Protein AF-A0A1F9FKI0-F1 (afdb_monomer_lite)

Foldseek 3Di:
DDDDPVVVVVVVVVVVVVVVVVVVVVVVVVVVVVVPDDDDDDDDDDDDDDDDDDDDDDDDPDDDPPDPPDPQPLLVVLLCLLQVVDDDALVRLVVSCVVRVNPQLLVCCLPSVLVSLLVSCVVCVVPVVSVVSSLVSQLRSCVSSVHDSVRSVVSNVVSDDPDDD

Structure (mmCIF, N/CA/C/O backbone):
data_AF-A0A1F9FKI0-F1
#
_entry.id   AF-A0A1F9FKI0-F1
#
loop_
_atom_site.group_PDB
_atom_site.id
_atom_site.type_symbol
_atom_site.label_atom_id
_atom_site.label_alt_id
_atom_site.label_comp_id
_atom_site.label_asym_id
_atom_site.label_entity_id
_atom_site.label_seq_id
_atom_site.pdbx_PDB_ins_code
_atom_site.Cartn_x
_atom_site.Cartn_y
_atom_site.Cartn_z
_atom_site.occupancy
_atom_site.B_iso_or_equiv
_atom_site.auth_seq_id
_atom_site.auth_comp_id
_atom_site.auth_asym_id
_atom_site.auth_atom_id
_atom_site.pdbx_PDB_model_num
ATOM 1 N N . MET A 1 1 ? -8.090 -48.410 5.142 1.00 44.94 1 MET A N 1
ATOM 2 C CA . MET A 1 1 ? -7.938 -46.994 4.737 1.00 44.94 1 MET A CA 1
ATOM 3 C C . MET A 1 1 ? -6.561 -46.523 5.182 1.00 44.94 1 MET A C 1
ATOM 5 O O . MET A 1 1 ? -6.285 -46.581 6.371 1.00 44.94 1 MET A O 1
ATOM 9 N N . ALA A 1 2 ? -5.672 -46.170 4.249 1.00 50.59 2 ALA A N 1
ATOM 10 C CA . ALA A 1 2 ? -4.288 -45.793 4.548 1.00 50.59 2 ALA A CA 1
ATOM 11 C C . ALA A 1 2 ? -4.143 -44.265 4.539 1.00 50.59 2 ALA A C 1
ATOM 13 O O . ALA A 1 2 ? -4.449 -43.620 3.537 1.00 50.59 2 ALA A O 1
ATOM 14 N N . ILE A 1 3 ? -3.695 -43.691 5.657 1.00 56.59 3 ILE A N 1
ATOM 15 C CA . ILE A 1 3 ? -3.469 -42.248 5.799 1.00 56.59 3 ILE A CA 1
ATOM 16 C C . ILE A 1 3 ? -2.231 -41.862 4.964 1.00 56.59 3 ILE A C 1
ATOM 18 O O . ILE A 1 3 ? -1.172 -42.478 5.123 1.00 56.59 3 ILE A O 1
ATOM 22 N N . PRO A 1 4 ? -2.324 -40.870 4.059 1.00 51.03 4 PRO A N 1
ATOM 23 C CA . PRO A 1 4 ? -1.230 -40.523 3.161 1.00 51.03 4 PRO A CA 1
ATOM 24 C C . PRO A 1 4 ? -0.063 -39.856 3.907 1.00 51.03 4 PRO A C 1
ATOM 26 O O . PRO A 1 4 ? -0.222 -38.844 4.589 1.00 51.03 4 PRO A O 1
ATOM 29 N N . ARG A 1 5 ? 1.146 -40.397 3.690 1.00 55.03 5 ARG A N 1
ATOM 30 C CA . ARG A 1 5 ? 2.441 -40.014 4.302 1.00 55.03 5 ARG A CA 1
ATOM 31 C C . ARG A 1 5 ? 2.800 -38.518 4.247 1.00 55.03 5 ARG A C 1
ATOM 33 O O . ARG A 1 5 ? 3.676 -38.080 4.984 1.00 55.03 5 ARG A O 1
ATOM 40 N N . ARG A 1 6 ? 2.126 -37.724 3.410 1.00 52.19 6 ARG A N 1
ATOM 41 C CA . ARG A 1 6 ? 2.361 -36.276 3.261 1.00 52.19 6 ARG A CA 1
ATOM 42 C C . ARG A 1 6 ? 1.884 -35.455 4.464 1.00 52.19 6 ARG A C 1
ATOM 44 O O . ARG A 1 6 ? 2.456 -34.405 4.727 1.00 52.19 6 ARG A O 1
ATOM 51 N N . LEU A 1 7 ? 0.904 -35.947 5.224 1.00 51.53 7 LEU A N 1
ATOM 52 C CA . LEU A 1 7 ? 0.403 -35.248 6.416 1.00 51.53 7 LEU A CA 1
ATOM 53 C C . LEU A 1 7 ? 1.371 -35.319 7.608 1.00 51.53 7 LEU A C 1
ATOM 55 O O . LEU A 1 7 ? 1.365 -34.434 8.456 1.00 51.53 7 LEU A O 1
ATOM 59 N N . ILE A 1 8 ? 2.252 -36.323 7.648 1.00 51.53 8 ILE A N 1
ATOM 60 C CA . ILE A 1 8 ? 3.203 -36.514 8.754 1.00 51.53 8 ILE A CA 1
ATOM 61 C C . ILE A 1 8 ? 4.348 -35.486 8.686 1.00 51.53 8 ILE A C 1
ATOM 63 O O . ILE A 1 8 ? 4.848 -35.044 9.716 1.00 51.53 8 ILE A O 1
ATOM 67 N N . ILE A 1 9 ? 4.727 -35.044 7.483 1.00 47.03 9 ILE A N 1
ATOM 68 C CA . ILE A 1 9 ? 5.844 -34.103 7.286 1.00 47.03 9 ILE A CA 1
ATOM 69 C C . ILE A 1 9 ? 5.458 -32.675 7.711 1.00 47.03 9 ILE A C 1
ATOM 71 O O . ILE A 1 9 ? 6.295 -31.944 8.231 1.00 47.03 9 ILE A O 1
ATOM 75 N N . ILE A 1 10 ? 4.186 -32.293 7.561 1.00 47.97 10 ILE A N 1
ATOM 76 C CA . ILE A 1 10 ? 3.695 -30.945 7.900 1.00 47.97 10 ILE A CA 1
ATOM 77 C C . ILE A 1 10 ? 3.617 -30.741 9.425 1.00 47.97 10 ILE A C 1
ATOM 79 O O . ILE A 1 10 ? 3.839 -29.639 9.919 1.00 47.97 10 ILE A O 1
ATOM 83 N N . ALA A 1 11 ? 3.370 -31.807 10.192 1.00 46.19 11 ALA A N 1
ATOM 84 C CA . ALA A 1 11 ? 3.301 -31.723 11.651 1.00 46.19 11 ALA A CA 1
ATOM 85 C C . ALA A 1 11 ? 4.679 -31.515 12.315 1.00 46.19 11 ALA A C 1
ATOM 87 O O . ALA A 1 11 ? 4.763 -30.898 13.375 1.00 46.19 11 ALA A O 1
ATOM 88 N N . ALA A 1 12 ? 5.768 -31.981 11.694 1.00 45.19 12 ALA A N 1
ATOM 89 C CA . ALA A 1 12 ? 7.112 -31.871 12.265 1.00 45.19 12 ALA A CA 1
ATOM 90 C C . ALA A 1 12 ? 7.736 -30.472 12.092 1.00 45.19 12 ALA A C 1
ATOM 92 O O . ALA A 1 12 ? 8.484 -30.014 12.956 1.00 45.19 12 ALA A O 1
ATOM 93 N N . SER A 1 13 ? 7.415 -29.760 11.009 1.00 46.59 13 SER A N 1
ATOM 94 C CA . SER A 1 13 ? 7.987 -28.437 10.714 1.00 46.59 13 SER A CA 1
ATOM 95 C C . SER A 1 13 ? 7.364 -27.300 11.533 1.00 46.59 13 SER A C 1
ATOM 97 O O . SER A 1 13 ? 8.053 -26.327 11.840 1.00 46.59 13 SER A O 1
ATOM 99 N N . ALA A 1 14 ? 6.108 -27.435 11.970 1.00 47.69 14 ALA A N 1
ATOM 100 C CA . ALA A 1 14 ? 5.450 -26.438 12.820 1.00 47.69 14 ALA A CA 1
ATOM 101 C C . ALA A 1 14 ? 6.041 -26.369 14.246 1.00 47.69 14 ALA A C 1
ATOM 103 O O . ALA A 1 14 ? 6.109 -25.294 14.842 1.00 47.69 14 ALA A O 1
ATOM 104 N N . ALA A 1 15 ? 6.529 -27.493 14.784 1.00 48.19 15 ALA A N 1
ATOM 105 C CA . ALA A 1 15 ? 7.073 -27.554 16.143 1.00 48.19 15 ALA A CA 1
ATOM 106 C C . ALA A 1 15 ? 8.438 -26.849 16.288 1.00 48.19 15 ALA A C 1
ATOM 108 O O . ALA A 1 15 ? 8.740 -26.288 17.342 1.00 48.19 15 ALA A O 1
ATOM 109 N N . ILE A 1 16 ? 9.256 -26.831 15.230 1.00 51.28 16 ILE A N 1
ATOM 110 C CA . ILE A 1 16 ? 10.616 -26.267 15.275 1.00 51.28 16 ILE A CA 1
ATOM 111 C C . ILE A 1 16 ? 10.582 -24.728 15.233 1.00 51.28 16 ILE A C 1
ATOM 113 O O . ILE A 1 16 ? 11.336 -24.071 15.953 1.00 51.28 16 ILE A O 1
ATOM 117 N N . ALA A 1 17 ? 9.667 -24.136 14.459 1.00 50.84 17 ALA A N 1
ATOM 118 C CA . ALA A 1 17 ? 9.542 -22.680 14.348 1.00 50.84 17 ALA A CA 1
ATOM 119 C C . ALA A 1 17 ? 9.026 -22.021 15.646 1.00 50.84 17 ALA A C 1
ATOM 121 O O . ALA A 1 17 ? 9.503 -20.952 16.035 1.00 50.84 17 ALA A O 1
ATOM 122 N N . GLY A 1 18 ? 8.106 -22.681 16.362 1.00 48.00 18 GLY A N 1
ATOM 123 C CA . GLY A 1 18 ? 7.553 -22.169 17.622 1.00 48.00 18 GLY A CA 1
ATOM 124 C C . GLY A 1 18 ? 8.583 -22.084 18.757 1.00 48.00 18 GLY A C 1
ATOM 125 O O . GLY A 1 18 ? 8.601 -21.109 19.510 1.00 48.00 18 GLY A O 1
ATOM 126 N N . ALA A 1 19 ? 9.495 -23.059 18.850 1.00 53.44 19 ALA A N 1
ATOM 127 C CA . ALA A 1 19 ? 10.538 -23.073 19.877 1.00 53.44 19 ALA A CA 1
ATOM 128 C C . ALA A 1 19 ? 11.580 -21.953 19.681 1.00 53.44 19 ALA A C 1
ATOM 130 O O . ALA A 1 19 ? 12.029 -21.348 20.660 1.00 53.44 19 ALA A O 1
ATOM 131 N N . ALA A 1 20 ? 11.921 -21.633 18.428 1.00 53.66 20 ALA A N 1
ATOM 132 C CA . ALA A 1 20 ? 12.858 -20.558 18.102 1.00 53.66 20 ALA A CA 1
ATOM 133 C C . ALA A 1 20 ? 12.301 -19.175 18.483 1.00 53.66 20 ALA A C 1
ATOM 135 O O . ALA A 1 20 ? 12.990 -18.393 19.143 1.00 53.66 20 ALA A O 1
ATOM 136 N N . LEU A 1 21 ? 11.031 -18.904 18.158 1.00 57.66 21 LEU A N 1
ATOM 137 C CA . LEU A 1 21 ? 10.357 -17.649 18.517 1.00 57.66 21 LEU A CA 1
ATOM 138 C C . LEU A 1 21 ? 10.197 -17.492 20.038 1.00 57.66 21 LEU A C 1
ATOM 140 O O . LEU A 1 21 ? 10.444 -16.413 20.584 1.00 57.66 21 LEU A O 1
ATOM 144 N N . TYR A 1 22 ? 9.870 -18.577 20.748 1.00 58.25 22 TYR A N 1
ATOM 145 C CA . TYR A 1 22 ? 9.755 -18.556 22.208 1.00 58.25 22 TYR A CA 1
ATOM 146 C C . TYR A 1 22 ? 11.102 -18.283 22.907 1.00 58.25 22 TYR A C 1
ATOM 148 O O . TYR A 1 22 ? 11.168 -17.463 23.830 1.00 58.25 22 TYR A O 1
ATOM 156 N N . MET A 1 23 ? 12.204 -18.898 22.452 1.00 56.28 23 MET A N 1
ATOM 157 C CA . MET A 1 23 ? 13.542 -18.609 22.994 1.00 56.28 23 MET A CA 1
ATOM 158 C C . MET A 1 23 ? 13.995 -17.171 22.713 1.00 56.28 23 MET A C 1
ATOM 160 O O . MET A 1 23 ? 14.599 -16.541 23.588 1.00 56.28 23 MET A O 1
ATOM 164 N N . GLN A 1 24 ? 13.686 -16.629 21.532 1.00 58.25 24 GLN A N 1
ATOM 165 C CA . GLN A 1 24 ? 14.086 -15.271 21.160 1.00 58.25 24 GLN A CA 1
ATOM 166 C C . GLN A 1 24 ? 13.363 -14.208 22.009 1.00 58.25 24 GLN A C 1
ATOM 168 O O . GLN A 1 24 ? 14.010 -13.279 22.502 1.00 58.25 24 GLN A O 1
ATOM 173 N N . ASN A 1 25 ? 12.065 -14.393 22.284 1.00 58.69 25 ASN A N 1
ATOM 174 C CA . ASN A 1 25 ? 11.313 -13.530 23.205 1.00 58.69 25 ASN A CA 1
ATOM 175 C C . ASN A 1 25 ? 11.825 -13.632 24.648 1.00 58.69 25 ASN A C 1
ATOM 177 O O . ASN A 1 25 ? 11.982 -12.617 25.329 1.00 58.69 25 ASN A O 1
ATOM 181 N N . ARG A 1 26 ? 12.173 -14.839 25.108 1.00 55.28 26 ARG A N 1
ATOM 182 C CA . ARG A 1 26 ? 12.714 -15.041 26.460 1.00 55.28 26 ARG A CA 1
ATOM 183 C C . ARG A 1 26 ? 14.090 -14.394 26.657 1.00 55.28 26 A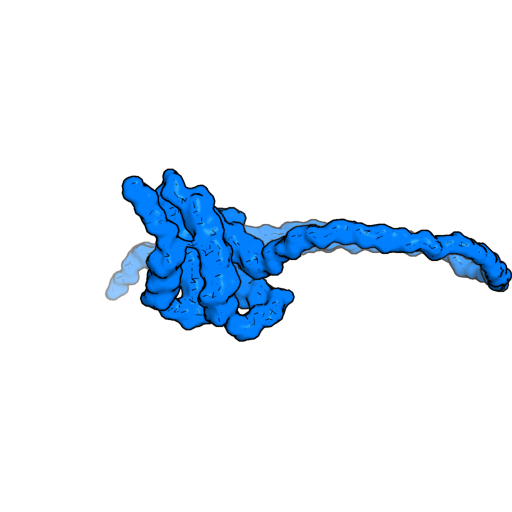RG A C 1
ATOM 185 O O . ARG A 1 26 ? 14.378 -13.899 27.747 1.00 55.28 26 ARG A O 1
ATOM 192 N N . MET A 1 27 ? 14.942 -14.377 25.630 1.00 56.97 27 MET A N 1
ATOM 193 C CA . MET A 1 27 ? 16.243 -13.697 25.695 1.00 56.97 27 MET A CA 1
ATOM 194 C C . MET A 1 27 ? 16.119 -12.171 25.665 1.00 56.97 27 MET A C 1
ATOM 196 O O . MET A 1 27 ? 16.888 -11.502 26.355 1.00 56.97 27 MET A O 1
ATOM 200 N N . ARG A 1 28 ? 15.141 -11.618 24.935 1.00 55.88 28 ARG A N 1
ATOM 201 C CA . ARG A 1 28 ? 14.848 -10.174 24.960 1.00 55.88 28 ARG A CA 1
ATOM 202 C C . ARG A 1 28 ? 14.348 -9.730 26.340 1.00 55.88 28 ARG A C 1
ATOM 204 O O . ARG A 1 28 ? 14.968 -8.863 26.943 1.00 55.88 28 ARG A O 1
ATOM 211 N N . ALA A 1 29 ? 13.391 -10.452 26.927 1.00 56.28 29 ALA A N 1
ATOM 212 C CA . ALA A 1 29 ? 12.882 -10.153 28.271 1.00 56.28 29 ALA A CA 1
ATOM 213 C C . ALA A 1 29 ? 13.960 -10.222 29.377 1.00 56.28 29 ALA A C 1
ATOM 215 O O . ALA A 1 29 ? 13.923 -9.461 30.343 1.00 56.28 29 ALA A O 1
ATOM 216 N N . ARG A 1 30 ? 14.958 -11.110 29.243 1.00 55.81 30 ARG A N 1
ATOM 217 C CA . ARG A 1 30 ? 16.099 -11.168 30.176 1.00 55.81 30 ARG A CA 1
ATOM 218 C C . ARG A 1 30 ? 17.074 -10.001 30.016 1.00 55.81 30 ARG A C 1
ATOM 220 O O . ARG A 1 30 ? 17.663 -9.594 31.015 1.00 55.81 30 ARG A O 1
ATOM 227 N N . LYS A 1 31 ? 17.245 -9.459 28.805 1.00 51.97 31 LYS A N 1
ATOM 228 C CA . LYS A 1 31 ? 18.061 -8.255 28.582 1.00 51.97 31 LYS A CA 1
ATOM 229 C C . LYS A 1 31 ? 17.395 -7.016 29.185 1.00 51.97 31 LYS A C 1
ATOM 231 O O . LYS A 1 31 ? 18.079 -6.244 29.850 1.00 51.97 31 LYS A O 1
ATOM 236 N N . ASP A 1 32 ? 16.074 -6.908 29.076 1.00 50.78 32 ASP A N 1
ATOM 237 C CA . ASP A 1 32 ? 15.318 -5.794 29.666 1.00 50.78 32 ASP A CA 1
ATOM 238 C C . ASP A 1 32 ? 15.261 -5.869 31.203 1.00 50.78 32 ASP A C 1
ATOM 240 O O . ASP A 1 32 ? 15.347 -4.848 31.887 1.00 50.78 32 ASP A O 1
ATOM 244 N N . ALA A 1 33 ? 15.205 -7.078 31.776 1.00 48.72 33 ALA A N 1
ATOM 245 C CA . ALA A 1 33 ? 15.264 -7.272 33.227 1.00 48.72 33 ALA A CA 1
ATOM 246 C C . ALA A 1 33 ? 16.670 -7.030 33.817 1.00 48.72 33 ALA A C 1
ATOM 248 O O . ALA A 1 33 ? 16.789 -6.555 34.945 1.00 48.72 33 ALA A O 1
ATOM 249 N N . ALA A 1 34 ? 17.742 -7.313 33.067 1.00 50.03 34 ALA A N 1
ATOM 250 C CA . ALA A 1 34 ? 19.115 -7.034 33.501 1.00 50.03 34 ALA A CA 1
ATOM 251 C C . ALA A 1 34 ? 19.473 -5.535 33.443 1.00 50.03 34 ALA A C 1
ATOM 253 O O . ALA A 1 34 ? 20.341 -5.094 34.196 1.00 50.03 34 ALA A O 1
ATOM 254 N N . ALA A 1 35 ? 18.784 -4.753 32.604 1.00 49.19 35 ALA A N 1
ATOM 255 C CA . ALA A 1 35 ? 18.940 -3.300 32.507 1.00 49.19 35 ALA A CA 1
ATOM 256 C C . ALA A 1 35 ? 18.221 -2.519 33.630 1.00 49.19 35 ALA A C 1
ATOM 258 O O . ALA A 1 35 ? 18.488 -1.336 33.820 1.00 49.19 35 ALA A O 1
ATOM 259 N N . LYS A 1 36 ? 17.347 -3.173 34.413 1.00 44.44 36 LYS A N 1
ATOM 260 C CA . LYS A 1 36 ? 16.650 -2.599 35.580 1.00 44.44 36 LYS A CA 1
ATOM 261 C C . LYS A 1 36 ? 17.183 -3.157 36.905 1.00 44.44 36 LYS A C 1
ATOM 263 O O . LYS A 1 36 ? 16.41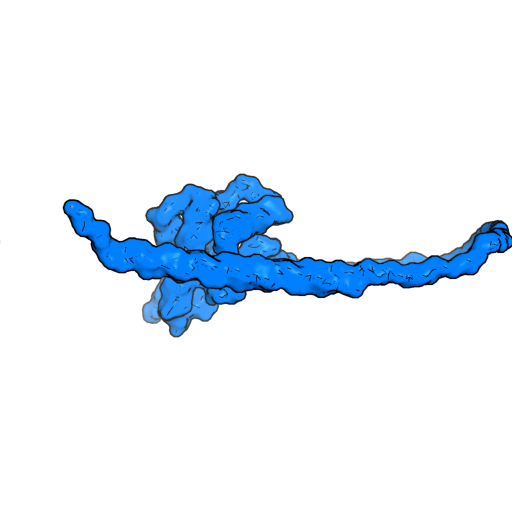6 -3.622 37.746 1.00 44.44 36 LYS A O 1
ATOM 268 N N . LYS A 1 37 ? 18.499 -3.109 37.128 1.00 37.69 37 LYS A N 1
ATOM 269 C CA . LYS A 1 37 ? 19.014 -3.213 38.503 1.00 37.69 37 LYS A CA 1
ATOM 270 C C . LYS A 1 37 ? 18.878 -1.850 39.199 1.00 37.69 37 LYS A C 1
ATOM 272 O O . LYS A 1 37 ? 19.358 -0.863 38.646 1.00 37.69 37 LYS A O 1
ATOM 277 N N . PRO A 1 38 ? 18.245 -1.773 40.383 1.00 42.53 38 PRO A N 1
ATOM 278 C CA . PRO A 1 38 ? 18.184 -0.543 41.161 1.00 42.53 38 PRO A CA 1
ATOM 279 C C . PRO A 1 38 ? 19.573 -0.207 41.717 1.00 42.53 38 PRO A C 1
ATOM 281 O O . PRO A 1 38 ? 20.277 -1.082 42.227 1.00 42.53 38 PRO A O 1
ATOM 284 N N . ALA A 1 39 ? 19.967 1.061 41.607 1.00 37.66 39 ALA A N 1
ATOM 285 C CA . ALA A 1 39 ? 21.120 1.593 42.321 1.00 37.66 39 ALA A CA 1
ATOM 286 C C . ALA A 1 39 ? 20.848 1.551 43.842 1.00 37.66 39 ALA A C 1
ATOM 288 O O . ALA A 1 39 ? 19.709 1.788 44.257 1.00 37.66 39 ALA A O 1
ATOM 289 N N . PRO A 1 40 ? 21.848 1.226 44.680 1.00 40.94 40 PRO A N 1
ATOM 290 C CA . PRO A 1 40 ? 21.661 1.103 46.118 1.00 40.94 40 PRO A CA 1
ATOM 291 C C . PRO A 1 40 ? 21.396 2.468 46.764 1.00 40.94 40 PRO A C 1
ATOM 293 O O . PRO A 1 40 ? 22.140 3.428 46.583 1.00 40.94 40 PRO A O 1
ATOM 296 N N . THR A 1 41 ? 20.327 2.508 47.550 1.00 40.88 41 THR A N 1
ATOM 297 C CA . THR A 1 41 ? 19.977 3.547 48.518 1.00 40.88 41 THR A CA 1
ATOM 298 C C . THR A 1 41 ? 21.065 3.726 49.582 1.00 40.88 41 THR A C 1
ATOM 300 O O . THR A 1 41 ? 21.372 2.786 50.313 1.00 40.88 41 THR A O 1
ATOM 303 N N . GLY A 1 42 ? 21.565 4.953 49.721 1.00 33.59 42 GLY A N 1
ATOM 304 C CA . GLY A 1 42 ? 22.213 5.496 50.922 1.00 33.59 42 GLY A CA 1
ATOM 305 C C . GLY A 1 42 ? 21.877 6.992 50.974 1.00 33.59 42 GLY A C 1
ATOM 306 O O . GLY A 1 42 ? 22.192 7.707 50.034 1.00 33.59 42 GLY A O 1
ATOM 307 N N . ALA A 1 43 ? 20.966 7.423 51.847 1.00 33.59 43 ALA A N 1
ATOM 308 C CA . ALA A 1 43 ? 21.186 7.807 53.248 1.00 33.59 43 ALA A CA 1
ATOM 309 C C . ALA A 1 43 ? 21.492 9.315 53.388 1.00 33.59 43 ALA A C 1
ATOM 311 O O . ALA A 1 43 ? 22.551 9.768 52.969 1.00 33.59 43 ALA A O 1
ATOM 312 N N . GLY A 1 44 ? 20.574 10.058 54.026 1.00 32.41 44 GLY A N 1
ATOM 313 C CA . GLY A 1 44 ? 20.833 11.396 54.579 1.00 32.41 44 GLY A CA 1
ATOM 314 C C . GLY A 1 44 ? 19.765 12.450 54.265 1.00 32.41 44 GLY A C 1
ATOM 315 O O . GLY A 1 44 ? 19.813 13.092 53.225 1.00 32.41 44 GLY A O 1
ATOM 316 N N . GLU A 1 45 ? 18.835 12.654 55.193 1.00 32.19 45 GLU A N 1
ATOM 317 C CA . GLU A 1 45 ? 17.905 13.798 55.296 1.00 32.19 45 GLU A CA 1
ATOM 318 C C . GLU A 1 45 ? 18.469 14.799 56.355 1.00 32.19 45 GLU A C 1
ATOM 320 O O . GLU A 1 45 ? 19.332 14.370 57.129 1.00 32.19 45 GLU A O 1
ATOM 325 N N . PRO A 1 46 ? 17.917 16.012 56.613 1.00 56.03 46 PRO A N 1
ATOM 326 C CA . PRO A 1 46 ? 17.703 17.266 55.840 1.00 56.03 46 PRO A CA 1
ATOM 327 C C . PRO A 1 46 ? 18.447 18.457 56.561 1.00 56.03 46 PRO A C 1
ATOM 329 O O . PRO A 1 46 ? 19.506 18.186 57.125 1.00 56.03 46 PRO A O 1
ATOM 332 N N . PRO A 1 47 ? 17.953 19.716 56.777 1.00 58.12 47 PRO A N 1
ATOM 333 C CA . PRO A 1 47 ? 17.163 20.730 56.024 1.00 58.12 47 PRO A CA 1
ATOM 334 C C . PRO A 1 47 ? 17.821 22.161 56.016 1.00 58.12 47 PRO A C 1
ATOM 336 O O . PRO A 1 47 ? 18.714 22.427 56.815 1.00 58.12 47 PRO A O 1
ATOM 339 N N . LYS A 1 48 ? 17.322 23.122 55.203 1.00 33.22 48 LYS A N 1
ATOM 340 C CA . LYS A 1 48 ? 17.192 24.607 55.444 1.00 33.22 48 LYS A CA 1
ATOM 341 C C . LYS A 1 48 ? 16.944 25.328 54.101 1.00 33.22 48 LYS A C 1
ATOM 343 O O . LYS A 1 48 ? 17.637 25.021 53.144 1.00 33.22 48 LYS A O 1
ATOM 348 N N . ALA A 1 49 ? 15.888 26.117 53.883 1.00 32.69 49 ALA A N 1
ATOM 349 C CA . ALA A 1 49 ? 15.435 27.397 54.459 1.00 32.69 49 ALA A CA 1
ATOM 350 C C . ALA A 1 49 ? 15.737 28.589 53.521 1.00 32.69 49 ALA A C 1
ATOM 352 O O . ALA A 1 49 ? 16.877 28.789 53.118 1.00 32.69 49 ALA A O 1
ATOM 353 N N . ASP A 1 50 ? 14.670 29.352 53.268 1.00 34.91 50 ASP A N 1
ATOM 354 C CA . ASP A 1 50 ? 14.576 30.763 52.864 1.00 34.91 50 ASP A CA 1
ATOM 355 C C . ASP A 1 50 ? 14.925 31.234 51.432 1.00 34.91 50 ASP A C 1
ATOM 357 O O . ASP A 1 50 ? 15.866 30.806 50.774 1.00 34.91 50 ASP A O 1
ATOM 361 N N . ALA A 1 51 ? 14.054 32.142 50.974 1.00 36.00 51 ALA A N 1
ATOM 362 C CA . ALA A 1 51 ? 13.947 32.831 49.680 1.00 36.00 51 ALA A CA 1
ATOM 363 C C . ALA A 1 51 ? 14.949 34.017 49.559 1.00 36.00 51 ALA A C 1
ATOM 365 O O . ALA A 1 51 ? 15.855 34.096 50.385 1.00 36.00 51 ALA A O 1
ATOM 366 N N . PRO A 1 52 ? 14.767 35.062 48.708 1.00 52.97 52 PRO A N 1
ATOM 367 C CA . PRO A 1 52 ? 14.134 35.233 47.387 1.00 52.97 52 PRO A CA 1
ATOM 368 C C . PRO A 1 52 ? 15.073 35.973 46.375 1.00 52.97 52 PRO A C 1
ATOM 370 O O . PRO A 1 52 ? 16.212 36.303 46.679 1.00 52.97 52 PRO A O 1
ATOM 373 N N . ALA A 1 53 ? 14.505 36.349 45.218 1.00 32.06 53 ALA A N 1
ATOM 374 C CA . ALA A 1 53 ? 14.867 37.489 44.355 1.00 32.06 53 ALA A CA 1
ATOM 375 C C . ALA A 1 53 ? 15.949 37.313 43.268 1.00 32.06 53 ALA A C 1
ATOM 377 O O . ALA A 1 53 ? 17.097 36.980 43.527 1.00 32.06 53 ALA A O 1
ATOM 378 N N . GLY A 1 54 ? 15.583 37.743 42.052 1.00 30.36 54 GLY A N 1
ATOM 379 C CA . GLY A 1 54 ? 16.495 38.547 41.237 1.00 30.36 54 GLY A CA 1
ATOM 380 C C . GLY A 1 54 ? 16.791 38.072 39.815 1.00 30.36 54 GLY A C 1
ATOM 381 O O . GLY A 1 54 ? 17.794 37.422 39.576 1.00 30.36 54 GLY A O 1
ATOM 382 N N . SER A 1 55 ? 16.025 38.637 38.880 1.00 31.75 55 SER A N 1
ATOM 383 C CA . SER A 1 55 ? 16.521 39.278 37.653 1.00 31.75 55 SER A CA 1
ATOM 384 C C . SER A 1 55 ? 16.803 38.475 36.370 1.00 31.75 55 SER A C 1
ATOM 386 O O . SER A 1 55 ? 17.608 37.557 36.311 1.00 31.75 55 SER A O 1
ATOM 388 N N . SER A 1 56 ? 16.248 39.060 35.302 1.00 38.41 56 SER A N 1
ATOM 389 C CA . SER A 1 56 ? 16.853 39.262 33.982 1.00 38.41 56 SER A CA 1
ATOM 390 C C . SER A 1 56 ? 16.894 38.120 32.962 1.00 38.41 56 SER A C 1
ATOM 392 O O . SER A 1 56 ? 17.835 37.339 32.889 1.00 38.41 56 SER A O 1
ATOM 394 N N . THR A 1 57 ? 15.965 38.227 32.005 1.00 35.97 57 THR A N 1
ATOM 395 C CA . THR A 1 57 ? 16.217 38.524 30.571 1.00 35.97 57 THR A CA 1
ATOM 396 C C . THR A 1 57 ? 15.366 37.618 29.682 1.00 35.97 57 THR A C 1
ATOM 398 O O . THR A 1 57 ? 15.776 36.525 29.305 1.00 35.97 57 THR A O 1
ATOM 401 N N . ALA A 1 58 ? 14.174 38.089 29.312 1.00 40.91 58 ALA A N 1
ATOM 402 C CA . ALA A 1 58 ? 13.435 37.527 28.189 1.00 40.91 58 ALA A CA 1
ATOM 403 C C . ALA A 1 58 ? 14.015 38.121 26.897 1.00 40.91 58 ALA A C 1
ATOM 405 O O . ALA A 1 58 ? 13.755 39.277 26.567 1.00 40.91 58 ALA A O 1
ATOM 406 N N . ALA A 1 59 ? 14.842 37.343 26.199 1.00 38.97 59 ALA A N 1
ATOM 407 C CA . ALA A 1 59 ? 15.217 37.622 24.819 1.00 38.97 59 ALA A CA 1
ATOM 408 C C . ALA A 1 59 ? 14.146 37.034 23.876 1.00 38.97 59 ALA A C 1
ATOM 410 O O . ALA A 1 59 ? 13.642 35.940 24.143 1.00 38.97 59 ALA A O 1
ATOM 411 N N . PRO A 1 60 ? 13.779 37.742 22.794 1.00 42.28 60 PRO A N 1
ATOM 412 C CA . PRO A 1 60 ? 12.745 37.308 21.866 1.00 42.28 60 PRO A CA 1
ATOM 413 C C . PRO A 1 60 ? 13.226 36.079 21.092 1.00 42.28 60 PRO A C 1
ATOM 415 O O . PRO A 1 60 ? 14.285 36.098 20.466 1.00 42.28 60 PRO A O 1
ATOM 418 N N . THR A 1 61 ? 12.443 35.004 21.124 1.00 45.31 61 THR A N 1
ATOM 419 C CA . THR A 1 61 ? 12.645 33.854 20.247 1.00 45.31 61 THR A CA 1
ATOM 420 C C . THR A 1 61 ? 12.369 34.281 18.812 1.00 45.31 61 THR A C 1
ATOM 422 O O . THR A 1 61 ? 11.226 34.396 18.371 1.00 45.31 61 THR A O 1
ATOM 425 N N . THR A 1 62 ? 13.453 34.536 18.084 1.00 37.25 62 THR A N 1
ATOM 426 C CA . THR A 1 62 ? 13.477 34.619 16.628 1.00 37.25 62 THR A CA 1
ATOM 427 C C . THR A 1 62 ? 12.788 33.382 16.069 1.00 37.25 62 THR A C 1
ATOM 429 O O . THR A 1 62 ? 13.196 32.251 16.336 1.00 37.25 62 THR A O 1
ATOM 432 N N . SER A 1 63 ? 11.712 33.616 15.324 1.00 47.12 63 SER A N 1
ATOM 433 C CA . SER A 1 63 ? 10.979 32.596 14.594 1.00 47.12 63 SER A CA 1
ATOM 434 C C . SER A 1 63 ? 11.940 31.833 13.685 1.00 47.12 63 SER A C 1
ATOM 436 O O . SER A 1 63 ? 12.534 32.407 12.772 1.00 47.12 63 SER A O 1
ATOM 438 N N . ALA A 1 64 ? 12.103 30.538 13.952 1.00 42.16 64 ALA A N 1
ATOM 439 C CA . ALA A 1 64 ? 12.698 29.625 12.993 1.00 42.16 64 ALA A CA 1
ATOM 440 C C . ALA A 1 64 ? 11.805 29.587 11.737 1.00 42.16 64 ALA A C 1
ATOM 442 O O . ALA A 1 64 ? 10.576 29.645 11.862 1.00 42.16 64 ALA A O 1
ATOM 443 N N . PRO A 1 65 ? 12.395 29.537 10.531 1.00 43.09 65 PRO A N 1
ATOM 444 C CA . PRO A 1 65 ? 11.633 29.485 9.294 1.00 43.09 65 PRO A CA 1
ATOM 445 C C . PRO A 1 65 ? 10.810 28.196 9.261 1.00 43.09 65 PRO A C 1
ATOM 447 O O . PRO A 1 65 ? 11.257 27.162 9.751 1.00 43.09 65 PRO A O 1
ATOM 450 N N . ALA A 1 66 ? 9.605 28.284 8.696 1.00 48.31 66 ALA A N 1
ATOM 451 C CA . ALA A 1 66 ? 8.692 27.166 8.520 1.00 48.31 66 ALA A CA 1
ATOM 452 C C . ALA A 1 66 ? 9.399 26.016 7.790 1.00 48.31 66 ALA A C 1
ATOM 454 O O . ALA A 1 66 ? 9.555 26.031 6.568 1.00 48.31 66 ALA A O 1
ATOM 455 N N . GLU A 1 67 ? 9.845 25.034 8.569 1.00 38.50 67 GLU A N 1
ATOM 456 C CA . GLU A 1 67 ? 10.251 23.728 8.084 1.00 38.50 67 GLU A CA 1
ATOM 457 C C . GLU A 1 67 ? 9.063 23.180 7.298 1.00 38.50 67 GLU A C 1
ATOM 459 O O . GLU A 1 67 ? 7.951 23.097 7.826 1.00 38.50 67 GLU A O 1
ATOM 464 N N . ALA A 1 68 ? 9.269 22.926 6.003 1.00 42.56 68 ALA A N 1
ATOM 465 C CA . ALA A 1 68 ? 8.260 22.335 5.140 1.00 42.56 68 ALA A CA 1
ATOM 466 C C . ALA A 1 68 ? 7.682 21.129 5.877 1.00 42.56 68 ALA A C 1
ATOM 468 O O . ALA A 1 68 ? 8.427 20.194 6.166 1.00 42.56 68 ALA A O 1
ATOM 469 N N . ALA A 1 69 ? 6.402 21.216 6.258 1.00 41.09 69 ALA A N 1
ATOM 470 C CA . ALA A 1 69 ? 5.771 20.275 7.169 1.00 41.09 69 ALA A CA 1
ATOM 471 C C . ALA A 1 69 ? 6.116 18.855 6.724 1.00 41.09 69 ALA A C 1
ATOM 473 O O . ALA A 1 69 ? 5.723 18.434 5.631 1.00 41.09 69 ALA A O 1
ATOM 474 N N . ALA A 1 70 ? 6.920 18.163 7.537 1.00 47.09 70 ALA A N 1
ATOM 475 C CA . ALA A 1 70 ? 7.293 16.791 7.263 1.00 47.09 70 ALA A CA 1
ATOM 476 C C . ALA A 1 70 ? 6.001 16.016 6.965 1.00 47.09 70 ALA A C 1
ATOM 478 O O . ALA A 1 70 ? 4.995 16.254 7.646 1.00 47.09 70 ALA A O 1
ATOM 479 N N . PRO A 1 71 ? 5.980 15.147 5.937 1.00 54.69 71 PRO A N 1
ATOM 480 C CA . PRO A 1 71 ? 4.792 14.357 5.653 1.00 54.69 71 PRO A CA 1
ATOM 481 C C . PRO A 1 71 ? 4.341 13.699 6.957 1.00 54.69 71 PRO A C 1
ATOM 483 O O . PRO A 1 71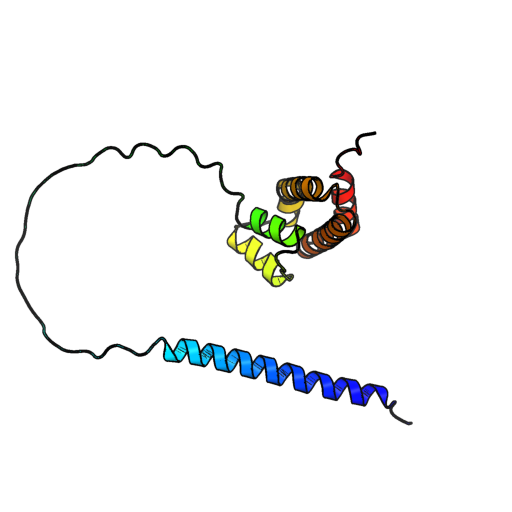 ? 5.173 13.127 7.668 1.00 54.69 71 PRO A O 1
ATOM 486 N N . GLY A 1 72 ? 3.050 13.831 7.284 1.00 66.44 72 GLY A N 1
ATOM 487 C CA . GLY A 1 72 ? 2.474 13.209 8.479 1.00 66.44 72 GLY A CA 1
ATOM 488 C C . GLY A 1 72 ? 2.880 11.736 8.563 1.00 66.44 72 GLY A C 1
ATOM 489 O O . GLY A 1 72 ? 3.155 11.110 7.531 1.00 66.44 72 GLY A O 1
ATOM 490 N N . GLY A 1 73 ? 2.954 11.174 9.770 1.00 87.62 73 GLY A N 1
ATOM 491 C CA . GLY A 1 73 ? 3.586 9.874 10.004 1.00 87.62 73 GLY A CA 1
ATOM 492 C C . GLY A 1 73 ? 3.032 8.774 9.096 1.00 87.62 73 GLY A C 1
ATOM 493 O O . GLY A 1 73 ? 3.808 8.025 8.507 1.00 87.62 73 GLY A O 1
ATOM 494 N N . ALA A 1 74 ? 1.717 8.753 8.855 1.00 91.88 74 ALA A N 1
ATOM 495 C CA . ALA A 1 74 ? 1.082 7.811 7.925 1.00 91.88 74 ALA A CA 1
ATOM 496 C C . ALA A 1 74 ? 1.560 7.943 6.467 1.00 91.88 74 ALA A C 1
ATOM 498 O O . ALA A 1 74 ? 1.749 6.935 5.789 1.00 91.88 74 ALA A O 1
ATOM 499 N N . ALA A 1 75 ? 1.774 9.163 5.965 1.00 94.69 75 ALA A N 1
ATOM 500 C CA . ALA A 1 75 ? 2.250 9.385 4.598 1.00 94.69 75 ALA A CA 1
ATOM 501 C C . ALA A 1 75 ? 3.701 8.915 4.430 1.00 94.69 75 ALA A C 1
ATOM 503 O O . ALA A 1 75 ? 4.049 8.316 3.410 1.00 94.69 75 ALA A O 1
ATOM 504 N N . ARG A 1 76 ? 4.532 9.130 5.457 1.00 94.94 76 ARG A N 1
ATOM 505 C CA . ARG A 1 76 ? 5.899 8.601 5.498 1.00 94.94 76 ARG A CA 1
ATOM 506 C C . ARG A 1 76 ? 5.908 7.072 5.539 1.00 94.94 76 ARG A C 1
ATOM 508 O O . ARG A 1 76 ? 6.611 6.459 4.741 1.00 94.94 76 ARG A O 1
ATOM 515 N N . GLU A 1 77 ? 5.120 6.462 6.421 1.00 95.81 77 GLU A N 1
ATOM 516 C CA . GLU A 1 77 ? 5.009 5.000 6.517 1.00 95.81 77 GLU A CA 1
ATOM 517 C C . GLU A 1 77 ? 4.505 4.377 5.210 1.00 95.81 77 GLU A C 1
ATOM 519 O O . GLU A 1 77 ? 5.025 3.353 4.767 1.00 95.81 77 GLU A O 1
ATOM 524 N N . LEU A 1 78 ? 3.551 5.029 4.540 1.00 96.88 78 LEU A N 1
ATOM 525 C CA . LEU A 1 78 ? 3.066 4.613 3.226 1.00 96.88 78 LEU A CA 1
ATOM 526 C C . LEU A 1 78 ? 4.146 4.690 2.150 1.00 96.88 78 LEU A C 1
ATOM 528 O O . LEU A 1 78 ? 4.280 3.744 1.381 1.00 96.88 78 LEU A O 1
ATOM 532 N N . SER A 1 79 ? 4.932 5.764 2.100 1.00 96.00 79 SER A N 1
ATOM 533 C CA . SER A 1 79 ? 6.055 5.879 1.160 1.00 96.00 79 SER A CA 1
ATOM 534 C C . SER A 1 79 ? 7.072 4.748 1.367 1.00 96.00 79 SER A C 1
ATOM 536 O O . SER A 1 79 ? 7.395 4.042 0.411 1.00 96.00 79 SER A O 1
ATOM 538 N N . LEU A 1 80 ? 7.487 4.492 2.614 1.00 95.94 80 LEU A N 1
ATOM 539 C CA . LEU A 1 80 ? 8.425 3.409 2.951 1.00 95.94 80 LEU A CA 1
ATOM 540 C C . LEU A 1 80 ? 7.865 2.027 2.594 1.00 95.94 80 LEU A C 1
ATOM 542 O O . LEU A 1 80 ? 8.568 1.186 2.025 1.00 95.94 80 LEU A O 1
ATOM 546 N N . PHE A 1 81 ? 6.580 1.803 2.871 1.00 96.94 81 PHE A N 1
ATOM 547 C CA . PHE A 1 81 ? 5.915 0.555 2.528 1.00 96.94 81 PHE A CA 1
ATOM 548 C C . PHE A 1 81 ? 5.849 0.378 1.009 1.00 96.94 81 PHE A C 1
ATOM 550 O O . PHE A 1 81 ? 6.220 -0.671 0.490 1.00 96.94 81 PHE A O 1
ATOM 557 N N . LEU A 1 82 ? 5.457 1.409 0.257 1.00 96.44 82 LEU A N 1
ATOM 558 C CA . LEU A 1 82 ? 5.393 1.359 -1.205 1.00 96.44 82 LEU A CA 1
ATOM 559 C C . LEU A 1 82 ? 6.765 1.176 -1.854 1.00 96.44 82 LEU A C 1
ATOM 561 O O . LEU A 1 82 ? 6.857 0.424 -2.829 1.00 96.44 82 LEU A O 1
ATOM 565 N N . ALA A 1 83 ? 7.824 1.754 -1.290 1.00 94.06 83 ALA A N 1
ATOM 566 C CA . ALA A 1 83 ? 9.205 1.512 -1.704 1.00 94.06 83 ALA A CA 1
ATOM 567 C C . ALA A 1 83 ? 9.667 0.071 -1.397 1.00 94.06 83 ALA A C 1
ATOM 569 O O . ALA A 1 83 ? 10.509 -0.481 -2.106 1.00 94.06 83 ALA A O 1
ATOM 570 N N . GLY A 1 84 ? 9.036 -0.597 -0.426 1.00 94.19 84 GLY A N 1
ATOM 571 C CA . GLY A 1 84 ? 9.421 -1.929 0.046 1.00 94.19 84 GLY A CA 1
ATOM 572 C C . GLY A 1 84 ? 10.514 -1.897 1.116 1.00 94.19 84 GLY A C 1
ATOM 573 O O . GLY A 1 84 ? 11.174 -2.910 1.333 1.00 94.19 84 GLY A O 1
ATOM 574 N N . GLU A 1 85 ? 10.707 -0.747 1.762 1.00 94.31 85 GLU A N 1
ATOM 575 C CA . GLU A 1 85 ? 11.669 -0.534 2.849 1.00 94.31 85 GLU A CA 1
ATOM 576 C C . GLU A 1 85 ? 11.075 -0.873 4.223 1.00 94.31 85 GLU A C 1
ATOM 578 O O . GLU A 1 85 ? 11.809 -1.188 5.160 1.00 94.31 85 GLU A O 1
ATOM 583 N N . SER A 1 86 ? 9.746 -0.853 4.341 1.00 94.44 86 SER A N 1
ATOM 584 C CA . SER A 1 86 ? 9.012 -1.305 5.522 1.00 94.44 86 SER A CA 1
ATOM 585 C C . SER A 1 86 ? 7.944 -2.333 5.155 1.00 94.44 86 SER A C 1
ATOM 587 O O . SER A 1 86 ? 7.516 -2.448 4.001 1.00 94.44 86 SER A O 1
ATOM 589 N N . TRP A 1 87 ? 7.516 -3.110 6.151 1.00 94.06 87 TRP A N 1
ATOM 590 C CA . TRP A 1 87 ? 6.427 -4.064 6.000 1.00 94.06 87 TRP A CA 1
ATOM 591 C C . TRP A 1 87 ? 5.477 -3.979 7.186 1.00 94.06 87 TRP A C 1
ATOM 593 O O . TRP A 1 87 ? 5.889 -4.179 8.326 1.00 94.06 87 TRP A O 1
ATOM 603 N N . HIS A 1 88 ? 4.209 -3.721 6.883 1.00 93.81 88 HIS A N 1
ATOM 604 C CA . HIS A 1 88 ? 3.122 -3.639 7.847 1.00 93.81 88 HIS A CA 1
ATOM 605 C C . HIS A 1 88 ? 2.036 -4.629 7.434 1.00 93.81 88 HIS A C 1
ATOM 607 O O . HIS A 1 88 ? 1.640 -4.685 6.264 1.00 93.81 88 HIS A O 1
ATOM 613 N N . ASP A 1 89 ? 1.590 -5.444 8.382 1.00 95.56 89 ASP A N 1
ATOM 614 C CA . ASP A 1 89 ? 0.394 -6.262 8.223 1.00 95.56 89 ASP A CA 1
ATOM 615 C C . ASP A 1 89 ? -0.866 -5.426 8.511 1.00 95.56 89 ASP A C 1
ATOM 617 O O . ASP A 1 89 ? -0.799 -4.209 8.688 1.00 95.56 89 ASP A O 1
ATOM 621 N N . GLU A 1 90 ? -2.029 -6.072 8.510 1.00 95.75 90 GLU A N 1
ATOM 622 C CA . GLU A 1 90 ? -3.311 -5.399 8.738 1.00 95.75 90 GLU A CA 1
ATOM 623 C C . GLU A 1 90 ? -3.352 -4.674 10.093 1.00 95.75 90 GLU A C 1
ATOM 625 O O . GLU A 1 90 ? -3.758 -3.517 10.163 1.00 95.75 90 GLU A O 1
ATOM 630 N N . ILE A 1 91 ? -2.852 -5.319 11.152 1.00 96.06 91 ILE A N 1
ATOM 631 C CA . ILE A 1 91 ? -2.805 -4.754 12.509 1.00 96.06 91 ILE A CA 1
ATOM 632 C C . ILE A 1 91 ? -1.819 -3.581 12.569 1.00 96.06 91 ILE A C 1
ATOM 634 O O . ILE A 1 91 ? -2.114 -2.552 13.178 1.00 96.06 91 ILE A O 1
ATOM 638 N N . GLY A 1 92 ? -0.661 -3.702 11.914 1.00 96.06 92 GLY A N 1
ATOM 639 C CA . GLY A 1 92 ? 0.312 -2.617 11.810 1.00 96.06 92 GLY A CA 1
ATOM 640 C C . GLY A 1 92 ? -0.283 -1.373 11.153 1.00 96.06 92 GLY A C 1
ATOM 641 O O . GLY A 1 92 ? -0.121 -0.266 11.668 1.00 96.06 92 GLY A O 1
ATOM 642 N N . TRP A 1 93 ? -1.032 -1.553 10.063 1.00 96.31 93 TRP A N 1
ATOM 643 C CA . TRP A 1 93 ? -1.723 -0.457 9.385 1.00 96.31 93 TRP A CA 1
ATOM 644 C C . TRP A 1 93 ? -2.834 0.167 10.228 1.00 96.31 93 TRP A C 1
ATOM 646 O O . TRP A 1 93 ? -2.894 1.394 10.313 1.00 96.31 93 TRP A O 1
ATOM 656 N N . GLN A 1 94 ? -3.639 -0.645 10.916 1.00 95.56 94 GLN A N 1
ATOM 657 C CA . GLN A 1 94 ? -4.640 -0.148 11.866 1.00 95.56 94 GLN A CA 1
ATOM 658 C C . GLN A 1 94 ? -4.001 0.727 12.951 1.00 95.56 94 GLN A C 1
ATOM 660 O O . GLN A 1 94 ? -4.433 1.860 13.156 1.00 95.56 94 GLN A O 1
ATOM 665 N N . GLY A 1 95 ? -2.900 0.275 13.559 1.00 95.12 95 GLY A N 1
ATOM 666 C CA . GLY A 1 95 ? -2.184 1.060 14.568 1.00 95.12 95 GLY A CA 1
ATOM 667 C C . GLY A 1 95 ? -1.560 2.354 14.029 1.00 95.12 95 GLY A C 1
ATOM 668 O O . GLY A 1 95 ? -1.418 3.329 14.768 1.00 95.12 95 GLY A O 1
ATOM 669 N N . ILE A 1 96 ? -1.184 2.401 12.745 1.00 95.44 96 ILE A N 1
ATOM 670 C CA . ILE A 1 96 ? -0.746 3.644 12.090 1.00 95.44 96 ILE A CA 1
ATOM 671 C C . ILE A 1 96 ? -1.923 4.607 11.940 1.00 95.44 96 ILE A C 1
ATOM 673 O O . ILE A 1 96 ? -1.779 5.781 12.275 1.00 95.44 96 ILE A O 1
ATOM 677 N N . TRP A 1 97 ? -3.075 4.133 11.469 1.00 94.94 97 TRP A N 1
ATOM 678 C CA . TRP A 1 97 ? -4.254 4.982 11.301 1.00 94.94 97 TRP A CA 1
ATOM 679 C C . TRP A 1 97 ? -4.752 5.537 12.631 1.00 94.94 97 TRP A C 1
ATOM 681 O O . TRP A 1 97 ? -4.971 6.741 12.729 1.00 94.94 97 TRP A O 1
ATOM 691 N N . GLU A 1 98 ? -4.837 4.705 13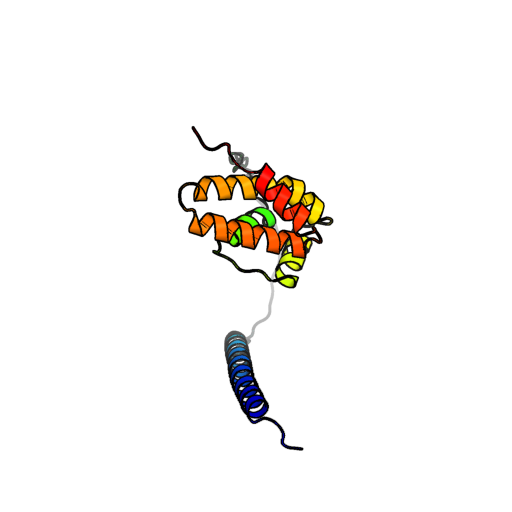.668 1.00 94.75 98 GLU A N 1
ATOM 692 C CA . GLU A 1 98 ? -5.237 5.133 15.012 1.00 94.75 98 GLU A CA 1
ATOM 693 C C . GLU A 1 98 ? -4.278 6.176 15.594 1.00 94.75 98 GLU A C 1
ATOM 695 O O . GLU A 1 98 ? -4.716 7.214 16.091 1.00 94.75 98 GLU A O 1
ATOM 700 N N . ARG A 1 99 ? -2.961 5.943 15.491 1.00 94.12 99 ARG A N 1
ATOM 701 C CA . ARG A 1 99 ? -1.944 6.875 16.004 1.00 94.12 99 ARG A CA 1
ATOM 702 C C . ARG A 1 99 ? -2.015 8.244 15.331 1.00 94.12 99 ARG A C 1
ATOM 704 O O . ARG A 1 99 ? -1.757 9.255 15.976 1.00 94.12 99 ARG A O 1
ATOM 711 N N . GLU A 1 100 ? -2.334 8.266 14.043 1.00 92.31 100 GLU A N 1
ATOM 712 C CA . GLU A 1 100 ? -2.399 9.489 13.239 1.00 92.31 100 GLU A CA 1
ATOM 713 C C . GLU A 1 100 ? -3.812 10.099 13.211 1.00 92.31 100 GLU A C 1
ATOM 715 O O . GLU A 1 100 ? -4.029 11.099 12.529 1.00 92.31 100 GLU A O 1
ATOM 720 N N . GLY A 1 101 ? -4.777 9.518 13.938 1.00 92.56 101 GLY A N 1
ATOM 721 C CA . GLY A 1 101 ? -6.155 10.012 14.002 1.00 92.56 101 GLY A CA 1
ATOM 722 C C . GLY A 1 101 ? -6.925 9.884 12.682 1.00 92.56 101 GLY A C 1
ATOM 723 O O . GLY A 1 101 ? -7.796 10.700 12.387 1.00 92.56 101 GLY A O 1
ATOM 724 N N . ILE A 1 102 ? -6.592 8.891 11.855 1.00 94.31 102 ILE A N 1
ATOM 725 C CA . ILE A 1 102 ? -7.251 8.642 10.570 1.00 94.31 102 ILE A CA 1
ATOM 726 C C . ILE A 1 102 ? -8.500 7.790 10.809 1.00 94.31 102 ILE A C 1
ATOM 728 O O . ILE A 1 102 ? -8.430 6.567 10.889 1.00 94.31 102 ILE A O 1
ATOM 732 N N . GLU A 1 103 ? -9.659 8.444 10.878 1.00 92.38 103 GLU A N 1
ATOM 733 C CA . GLU A 1 103 ? -10.952 7.775 11.098 1.00 92.38 103 GLU A CA 1
ATOM 734 C C . GLU A 1 103 ? -11.440 6.987 9.872 1.00 92.38 103 GLU A C 1
ATOM 736 O O . GLU A 1 103 ? -12.096 5.957 10.004 1.00 92.38 103 GLU A O 1
ATOM 741 N N . SER A 1 104 ? -11.110 7.459 8.663 1.00 95.06 104 SER A N 1
ATOM 742 C CA . SER A 1 104 ? -11.469 6.805 7.398 1.00 95.06 104 SER A CA 1
ATOM 743 C C . SER A 1 104 ? -10.218 6.546 6.550 1.00 95.06 104 SER A C 1
ATOM 745 O O . SER A 1 104 ? -9.829 7.397 5.739 1.00 95.06 104 SER A O 1
ATOM 747 N N . PRO A 1 105 ? -9.584 5.369 6.706 1.00 95.75 105 PRO A N 1
ATOM 748 C CA . PRO A 1 105 ? -8.422 4.969 5.913 1.00 95.75 105 PRO A CA 1
ATOM 749 C C . PRO A 1 105 ? -8.680 5.013 4.405 1.00 95.75 105 PRO A C 1
ATOM 751 O O . PRO A 1 105 ? -7.821 5.448 3.640 1.00 95.75 105 PRO A O 1
ATOM 754 N N . GLU A 1 106 ? -9.884 4.630 3.976 1.00 95.44 106 GLU A N 1
ATOM 755 C CA . GLU A 1 106 ? -10.299 4.691 2.576 1.00 95.44 106 GLU A CA 1
ATOM 756 C C . GLU A 1 106 ? -10.248 6.121 2.020 1.00 95.44 106 GLU A C 1
ATOM 758 O O . GLU A 1 106 ? -9.604 6.378 0.997 1.00 95.44 106 GLU A O 1
ATOM 763 N N . SER A 1 107 ? -10.903 7.065 2.701 1.00 94.56 107 SER A N 1
ATOM 764 C CA . SER A 1 107 ? -10.954 8.468 2.275 1.00 94.56 107 SER A CA 1
ATOM 765 C C . SER A 1 107 ? -9.565 9.105 2.300 1.00 94.56 107 SER A C 1
ATOM 767 O O . SER A 1 107 ? -9.205 9.892 1.417 1.00 94.56 107 SER A O 1
ATOM 769 N N . TRP A 1 108 ? -8.751 8.727 3.286 1.00 95.81 108 TRP A N 1
ATOM 770 C CA . TRP A 1 108 ? -7.372 9.183 3.394 1.00 95.81 108 TRP A CA 1
ATOM 771 C C . TRP A 1 108 ? -6.505 8.651 2.245 1.00 95.81 108 TRP A C 1
ATOM 773 O O . TRP A 1 108 ? -5.782 9.424 1.616 1.00 95.81 108 TRP A O 1
ATOM 783 N N . LEU A 1 109 ? -6.621 7.368 1.889 1.00 95.38 109 LEU A N 1
ATOM 784 C CA . LEU A 1 109 ? -5.888 6.793 0.757 1.00 95.38 109 LEU A CA 1
ATOM 785 C C . LEU A 1 109 ? -6.320 7.404 -0.580 1.00 95.38 109 LEU A C 1
ATOM 787 O O . LEU A 1 109 ? -5.465 7.700 -1.416 1.00 95.38 109 LEU A O 1
ATOM 791 N N . LYS A 1 110 ? -7.623 7.644 -0.774 1.00 91.12 110 LYS A N 1
ATOM 792 C CA . LYS A 1 110 ? -8.169 8.272 -1.992 1.00 91.12 110 LYS A CA 1
ATOM 793 C C . LYS A 1 110 ? -7.760 9.740 -2.161 1.00 91.12 110 LYS A C 1
ATOM 795 O O . LYS A 1 110 ? -7.803 10.238 -3.284 1.00 91.12 110 LYS A O 1
ATOM 800 N N . SER A 1 111 ? -7.347 10.406 -1.083 1.00 91.06 111 SER A N 1
ATOM 801 C CA . SER A 1 111 ? -6.824 11.775 -1.094 1.00 91.06 111 SER A CA 1
ATOM 802 C C . SER A 1 111 ? -5.299 11.780 -0.929 1.00 91.06 111 SER A C 1
ATOM 804 O O . SER A 1 111 ? -4.562 11.718 -1.912 1.00 91.06 111 SER A O 1
ATOM 806 N N . LYS A 1 112 ? -4.811 11.780 0.313 1.00 92.62 112 LYS A N 1
ATOM 807 C CA . LYS A 1 112 ? -3.388 11.858 0.663 1.00 92.62 112 LYS A CA 1
ATOM 808 C C . LYS A 1 112 ? -2.573 10.651 0.215 1.00 92.62 112 LYS A C 1
ATOM 810 O O . LYS A 1 112 ? -1.442 10.824 -0.233 1.00 92.62 112 LYS A O 1
ATOM 815 N N . GLY A 1 113 ? -3.142 9.449 0.248 1.00 93.06 113 GLY A N 1
ATOM 816 C CA . GLY A 1 113 ? -2.455 8.260 -0.261 1.00 93.06 113 GLY A CA 1
ATOM 817 C C . GLY A 1 113 ? -2.142 8.336 -1.759 1.00 93.06 113 GLY A C 1
ATOM 818 O O . GLY A 1 113 ? -1.050 7.936 -2.160 1.00 93.06 113 GLY A O 1
ATOM 819 N N . LYS A 1 114 ? -3.041 8.905 -2.580 1.00 92.19 114 LYS A N 1
ATOM 820 C CA . LYS A 1 114 ? -2.806 9.094 -4.024 1.00 92.19 114 LYS A CA 1
ATOM 821 C C . LYS A 1 114 ? -1.627 10.034 -4.298 1.00 92.19 114 LYS A C 1
ATOM 823 O O . LYS A 1 114 ? -0.851 9.767 -5.213 1.00 92.19 114 LYS A O 1
ATOM 828 N N . GLU A 1 115 ? -1.460 11.095 -3.504 1.00 91.69 115 GLU A N 1
ATOM 829 C CA . GLU A 1 115 ? -0.311 12.012 -3.613 1.00 91.69 115 GLU A CA 1
ATOM 830 C C . GLU A 1 115 ? 1.015 11.261 -3.368 1.00 91.69 115 GLU A C 1
ATOM 832 O O . GLU A 1 115 ? 1.954 11.367 -4.162 1.00 91.69 115 GLU A O 1
ATOM 837 N N . VAL A 1 116 ? 1.066 10.434 -2.315 1.00 94.25 116 VAL A N 1
ATOM 838 C CA . VAL A 1 116 ? 2.237 9.597 -1.986 1.00 94.25 116 VAL A CA 1
ATOM 839 C C . VAL A 1 116 ? 2.502 8.562 -3.081 1.00 94.25 116 VAL A C 1
ATOM 841 O O . VAL A 1 116 ? 3.642 8.397 -3.519 1.00 94.25 116 VAL A O 1
ATOM 844 N N . LEU A 1 117 ? 1.451 7.899 -3.568 1.00 94.38 117 LEU A N 1
ATOM 845 C CA . LEU A 1 117 ? 1.539 6.925 -4.651 1.00 94.38 117 LEU A CA 1
ATOM 846 C C . LEU A 1 117 ? 2.138 7.541 -5.921 1.00 94.38 117 LEU A C 1
ATOM 848 O O . LEU A 1 117 ? 3.057 6.968 -6.505 1.00 94.38 117 LEU A O 1
ATOM 852 N N . ALA A 1 118 ? 1.641 8.705 -6.346 1.00 91.94 118 ALA A N 1
ATOM 853 C CA . ALA A 1 118 ? 2.128 9.391 -7.540 1.00 91.94 118 ALA A CA 1
ATOM 854 C C . ALA A 1 118 ? 3.612 9.775 -7.410 1.00 91.94 118 ALA A C 1
ATOM 856 O O . ALA A 1 118 ? 4.387 9.600 -8.356 1.00 91.94 118 ALA A O 1
ATOM 857 N N . ALA A 1 119 ? 4.028 10.240 -6.227 1.00 91.81 119 ALA A N 1
ATOM 858 C CA . ALA A 1 119 ? 5.426 10.556 -5.950 1.00 91.81 119 ALA A CA 1
ATOM 859 C C . ALA A 1 119 ? 6.329 9.314 -6.045 1.00 91.81 119 ALA A C 1
ATOM 861 O O . ALA A 1 119 ? 7.366 9.364 -6.710 1.00 91.81 119 ALA A O 1
ATOM 862 N N . GLU A 1 120 ? 5.931 8.189 -5.443 1.00 92.81 120 GLU A N 1
ATOM 863 C CA . GLU A 1 120 ? 6.697 6.935 -5.518 1.00 92.81 120 GLU A CA 1
ATOM 864 C C . GLU A 1 120 ? 6.742 6.364 -6.935 1.00 92.81 120 GLU A C 1
ATOM 866 O O . GLU A 1 120 ? 7.797 5.938 -7.408 1.00 92.81 120 GLU A O 1
ATOM 871 N N . ARG A 1 121 ? 5.629 6.415 -7.670 1.00 91.88 121 ARG A N 1
ATOM 872 C CA . ARG A 1 121 ? 5.606 5.993 -9.075 1.00 91.88 121 ARG A CA 1
ATOM 873 C C . ARG A 1 121 ? 6.579 6.796 -9.929 1.00 91.88 121 ARG A C 1
ATOM 875 O O . ARG A 1 121 ? 7.265 6.207 -10.759 1.00 91.88 121 ARG A O 1
ATOM 882 N N . LYS A 1 122 ? 6.676 8.110 -9.707 1.00 91.12 122 LYS A N 1
ATOM 883 C CA . LYS A 1 122 ? 7.620 8.972 -10.430 1.00 91.12 122 LYS A CA 1
ATOM 884 C C . LYS A 1 122 ? 9.076 8.586 -10.157 1.00 91.12 122 LYS A C 1
ATOM 886 O O . LYS A 1 122 ? 9.866 8.556 -11.093 1.00 91.12 122 LYS A O 1
ATOM 891 N N . LYS A 1 123 ? 9.425 8.249 -8.910 1.00 90.62 123 LYS A N 1
ATOM 892 C CA . LYS A 1 123 ? 10.777 7.775 -8.549 1.00 90.62 123 LYS A CA 1
ATOM 893 C C . LYS A 1 123 ? 11.119 6.440 -9.211 1.00 90.62 123 LYS A C 1
ATOM 895 O O . LYS A 1 123 ? 12.267 6.200 -9.562 1.00 90.62 123 LYS A O 1
ATOM 900 N N . LEU A 1 124 ? 10.123 5.570 -9.365 1.00 88.69 124 LEU A N 1
ATOM 901 C CA . LEU A 1 124 ? 10.298 4.212 -9.876 1.00 88.69 124 LEU A CA 1
ATOM 902 C C . LEU A 1 124 ? 10.054 4.087 -11.388 1.00 88.69 124 LEU A C 1
ATOM 904 O O . LEU A 1 124 ? 10.112 2.973 -11.902 1.00 88.69 124 LEU A O 1
ATOM 908 N N . ALA A 1 125 ? 9.799 5.187 -12.105 1.00 86.94 125 ALA A N 1
ATOM 909 C CA . ALA A 1 125 ? 9.421 5.187 -13.523 1.00 86.94 125 ALA A CA 1
ATOM 910 C C . ALA A 1 125 ? 10.390 4.387 -14.416 1.00 86.94 125 ALA A C 1
ATOM 912 O O . ALA A 1 125 ? 9.959 3.645 -15.295 1.00 86.94 125 ALA A O 1
ATOM 913 N N . GLU A 1 126 ? 11.691 4.474 -14.137 1.00 89.38 126 GLU A N 1
ATOM 914 C CA . GLU A 1 126 ? 12.756 3.798 -14.892 1.00 89.38 126 GLU A CA 1
ATOM 915 C C . GLU A 1 126 ? 12.995 2.340 -14.442 1.00 89.38 126 GLU A C 1
ATOM 917 O O . GLU A 1 126 ? 13.822 1.622 -15.007 1.00 89.38 126 GLU A O 1
ATOM 922 N N . HIS A 1 127 ? 12.260 1.862 -13.431 1.00 91.50 127 HIS A N 1
ATOM 923 C CA . HIS A 1 127 ? 12.463 0.565 -12.786 1.00 91.50 127 HIS A CA 1
ATOM 924 C C . HIS A 1 127 ? 11.179 -0.290 -12.806 1.00 91.50 127 HIS A C 1
ATOM 926 O O . HIS A 1 127 ? 10.482 -0.408 -11.790 1.00 91.50 127 HIS A O 1
ATOM 932 N N . PRO A 1 128 ? 10.867 -0.977 -13.923 1.00 90.12 128 PRO A N 1
ATOM 933 C CA . PRO A 1 128 ? 9.592 -1.685 -14.102 1.00 90.12 128 PRO A CA 1
ATOM 934 C C . PRO A 1 128 ? 9.346 -2.794 -13.065 1.00 90.12 128 PRO A C 1
ATOM 936 O O . PRO A 1 128 ? 8.216 -3.002 -12.620 1.00 90.12 128 PRO A O 1
ATOM 939 N N . ALA A 1 129 ? 10.401 -3.483 -12.617 1.00 90.12 129 ALA A N 1
ATOM 940 C CA . ALA A 1 129 ? 10.290 -4.497 -11.568 1.00 90.12 129 ALA A CA 1
ATOM 941 C C . ALA A 1 129 ? 9.873 -3.893 -10.213 1.00 90.12 129 ALA A C 1
ATOM 943 O O . ALA A 1 129 ? 9.040 -4.468 -9.504 1.00 90.12 129 ALA A O 1
ATOM 944 N N . LEU A 1 130 ? 10.412 -2.717 -9.873 1.00 92.31 130 LEU A N 1
ATOM 945 C CA . LEU A 1 130 ? 10.075 -2.007 -8.640 1.00 92.31 130 LEU A CA 1
ATOM 946 C C . LEU A 1 130 ? 8.673 -1.397 -8.720 1.00 92.31 130 LEU A C 1
ATOM 948 O O . LEU A 1 130 ? 7.931 -1.496 -7.744 1.00 92.31 130 LEU A O 1
ATOM 952 N N . LEU A 1 131 ? 8.254 -0.884 -9.883 1.00 93.31 131 LEU A N 1
ATOM 953 C CA . LEU A 1 131 ? 6.871 -0.444 -10.117 1.00 93.31 131 LEU A CA 1
ATOM 954 C C . LEU A 1 131 ? 5.857 -1.569 -9.915 1.00 93.31 131 LEU A C 1
ATOM 956 O O . LEU A 1 131 ? 4.847 -1.371 -9.239 1.00 93.31 131 LEU A O 1
ATOM 960 N N . ALA A 1 132 ? 6.127 -2.767 -10.441 1.00 92.56 132 ALA A N 1
ATOM 961 C CA . ALA A 1 132 ? 5.260 -3.923 -10.219 1.00 92.56 132 ALA A CA 1
ATOM 962 C C . ALA A 1 132 ? 5.182 -4.302 -8.726 1.00 92.56 132 ALA A C 1
ATOM 964 O O . ALA A 1 132 ? 4.123 -4.700 -8.234 1.00 92.56 132 ALA A O 1
ATOM 965 N N . GLY A 1 133 ? 6.292 -4.165 -7.991 1.00 95.31 133 GLY A N 1
ATOM 966 C CA . GLY A 1 133 ? 6.327 -4.296 -6.532 1.00 95.31 133 GLY A CA 1
ATOM 967 C C . GLY A 1 133 ? 5.476 -3.242 -5.820 1.00 95.31 133 GLY A C 1
ATOM 968 O O . GLY A 1 133 ? 4.644 -3.599 -4.986 1.00 95.31 133 GLY A O 1
ATOM 969 N N . CYS A 1 134 ? 5.634 -1.972 -6.195 1.00 95.25 134 CYS A N 1
ATOM 970 C CA . CYS A 1 134 ? 4.880 -0.839 -5.661 1.00 95.25 134 CYS A CA 1
ATOM 971 C C . CYS A 1 134 ? 3.371 -1.021 -5.879 1.00 95.25 134 CYS A C 1
ATOM 973 O O . CYS A 1 134 ? 2.601 -0.927 -4.926 1.00 95.25 134 CYS A O 1
ATOM 975 N N . ARG A 1 135 ? 2.951 -1.429 -7.085 1.00 95.69 135 ARG A N 1
ATOM 976 C CA . ARG A 1 135 ? 1.544 -1.733 -7.396 1.00 95.69 135 ARG A CA 1
ATOM 977 C C . ARG A 1 135 ? 0.956 -2.795 -6.475 1.00 95.69 135 ARG A C 1
ATOM 979 O O . ARG A 1 135 ? -0.145 -2.623 -5.959 1.00 95.69 135 ARG A O 1
ATOM 986 N N . ARG A 1 136 ? 1.677 -3.900 -6.261 1.00 96.12 136 ARG A N 1
ATOM 987 C CA . ARG A 1 136 ? 1.217 -4.977 -5.368 1.00 96.12 136 ARG A CA 1
ATOM 988 C C . ARG A 1 136 ? 1.038 -4.473 -3.939 1.00 96.12 136 ARG A C 1
ATOM 990 O O . ARG A 1 136 ? 0.030 -4.784 -3.315 1.00 96.12 136 ARG A O 1
ATOM 997 N N . ARG A 1 137 ? 1.984 -3.677 -3.440 1.00 96.94 137 ARG A N 1
ATOM 998 C CA . ARG A 1 137 ? 1.919 -3.109 -2.086 1.00 96.94 137 ARG A CA 1
ATOM 999 C C . ARG A 1 137 ? 0.799 -2.079 -1.946 1.00 96.94 137 ARG A C 1
ATOM 1001 O O . ARG A 1 137 ? 0.086 -2.116 -0.950 1.00 96.94 137 ARG A O 1
ATOM 1008 N N . TRP A 1 138 ? 0.564 -1.256 -2.966 1.00 96.69 138 TRP A N 1
ATOM 1009 C CA . TRP A 1 138 ? -0.585 -0.350 -3.012 1.00 96.69 138 TRP A CA 1
ATOM 1010 C C . TRP A 1 138 ? -1.918 -1.098 -2.869 1.00 96.69 138 TRP A C 1
ATOM 1012 O O . TRP A 1 138 ? -2.733 -0.765 -2.015 1.00 96.69 138 TRP A O 1
ATOM 1022 N N . ILE A 1 139 ? -2.111 -2.174 -3.636 1.00 96.31 139 ILE A N 1
ATOM 1023 C CA . ILE A 1 139 ? -3.329 -2.995 -3.544 1.00 96.31 139 ILE A CA 1
ATOM 1024 C C . ILE A 1 139 ? -3.490 -3.599 -2.139 1.00 96.31 139 ILE A C 1
ATOM 1026 O O . ILE A 1 139 ? -4.601 -3.647 -1.617 1.00 96.31 139 ILE A O 1
ATOM 1030 N N . VAL A 1 140 ? -2.394 -4.034 -1.509 1.00 96.56 140 VAL A N 1
ATOM 1031 C CA . VAL A 1 140 ? -2.422 -4.595 -0.148 1.00 96.56 140 VAL A CA 1
ATOM 1032 C C . VAL A 1 140 ? -2.880 -3.560 0.881 1.00 96.56 140 VAL A C 1
ATOM 1034 O O . VAL A 1 140 ? -3.785 -3.858 1.656 1.00 96.56 140 VAL A O 1
ATOM 1037 N N . VAL A 1 141 ? -2.315 -2.348 0.878 1.00 97.06 141 VAL A N 1
ATOM 1038 C CA . VAL A 1 141 ? -2.730 -1.313 1.843 1.00 97.06 141 VAL A CA 1
ATOM 1039 C C . VAL A 1 141 ? -4.168 -0.847 1.595 1.00 97.06 141 VAL A C 1
ATOM 1041 O O . VAL A 1 141 ? -4.918 -0.656 2.549 1.00 97.06 141 VAL A O 1
ATOM 1044 N N . CYS A 1 142 ? -4.599 -0.759 0.331 1.00 96.69 142 CYS A N 1
ATOM 1045 C CA . CYS A 1 142 ? -5.994 -0.492 -0.016 1.00 96.69 142 CYS A CA 1
ATOM 1046 C C . CYS A 1 142 ? -6.940 -1.559 0.546 1.00 96.69 142 CYS A C 1
ATOM 1048 O O . CYS A 1 142 ? -7.961 -1.211 1.135 1.00 96.69 142 CYS A O 1
ATOM 1050 N N . ARG A 1 143 ? -6.577 -2.842 0.437 1.00 96.69 143 ARG A N 1
ATOM 1051 C CA . ARG A 1 143 ? -7.372 -3.937 1.003 1.00 96.69 143 ARG A CA 1
ATOM 1052 C C . ARG A 1 143 ? -7.513 -3.813 2.519 1.00 96.69 143 ARG A C 1
ATOM 1054 O O . ARG A 1 143 ? -8.611 -3.999 3.030 1.00 96.69 143 ARG A O 1
ATOM 1061 N N . TYR A 1 144 ? -6.432 -3.500 3.235 1.00 96.06 144 TYR A N 1
ATOM 1062 C CA . TYR A 1 144 ? -6.505 -3.298 4.687 1.00 96.06 144 TYR A CA 1
ATOM 1063 C C . TYR A 1 144 ? -7.398 -2.112 5.063 1.00 96.06 144 TYR A C 1
ATOM 1065 O O . TYR A 1 144 ? -8.014 -2.119 6.122 1.00 96.06 144 TYR A O 1
ATOM 1073 N N . ALA A 1 145 ? -7.487 -1.103 4.196 1.00 95.00 145 ALA A N 1
ATOM 1074 C CA . ALA A 1 145 ? -8.370 0.046 4.369 1.00 95.00 145 ALA A CA 1
ATOM 1075 C C . ALA A 1 145 ? -9.831 -0.228 3.956 1.00 95.00 145 ALA A C 1
ATOM 1077 O O . ALA A 1 145 ? -10.641 0.695 3.975 1.00 95.00 145 ALA A O 1
ATOM 1078 N N . GLY A 1 146 ? -10.166 -1.462 3.557 1.00 93.56 146 GLY A N 1
ATOM 1079 C CA . GLY A 1 146 ? -11.509 -1.850 3.118 1.00 93.56 146 GLY A CA 1
ATOM 1080 C C . GLY A 1 146 ? -11.841 -1.503 1.662 1.00 93.56 146 GLY A C 1
ATOM 1081 O O . GLY A 1 146 ? -12.982 -1.681 1.248 1.00 93.56 146 GLY A O 1
ATOM 1082 N N . ILE A 1 147 ? -10.869 -1.039 0.871 1.00 94.38 147 ILE A N 1
ATOM 1083 C CA . ILE A 1 147 ? -11.060 -0.738 -0.554 1.00 94.38 147 ILE A CA 1
ATOM 1084 C C . ILE A 1 147 ? -11.001 -2.041 -1.360 1.00 94.38 147 ILE A C 1
ATOM 1086 O O . ILE A 1 147 ? -10.072 -2.841 -1.197 1.00 94.38 147 ILE A O 1
ATOM 1090 N N . ASP A 1 148 ? -11.957 -2.230 -2.273 1.00 94.38 148 ASP A N 1
ATOM 1091 C CA . ASP A 1 148 ? -11.962 -3.379 -3.179 1.00 94.38 148 ASP A CA 1
ATOM 1092 C C . ASP A 1 148 ? -10.723 -3.401 -4.091 1.00 94.38 148 ASP A C 1
ATOM 1094 O O . ASP A 1 148 ? -10.177 -2.370 -4.492 1.00 94.38 148 ASP A O 1
ATOM 1098 N N . VAL A 1 149 ? -10.281 -4.602 -4.467 1.00 90.75 149 VAL A N 1
ATOM 1099 C CA . VAL A 1 149 ? -9.102 -4.785 -5.328 1.00 90.75 149 VAL A CA 1
ATOM 1100 C C . VAL A 1 149 ? -9.284 -4.105 -6.691 1.00 90.75 149 VAL A C 1
ATOM 1102 O O . VAL A 1 149 ? -8.315 -3.577 -7.244 1.00 90.75 149 VAL A O 1
ATOM 1105 N N . THR A 1 150 ? -10.507 -4.087 -7.222 1.00 92.50 150 THR A N 1
ATOM 1106 C CA . THR A 1 150 ? -10.850 -3.443 -8.497 1.00 92.50 150 THR A CA 1
ATOM 1107 C C . THR A 1 150 ? -10.692 -1.929 -8.398 1.00 92.50 150 THR A C 1
ATOM 1109 O O . THR A 1 150 ? -10.026 -1.320 -9.239 1.00 92.50 150 THR A O 1
ATOM 1112 N N . ASP A 1 151 ? -11.202 -1.331 -7.323 1.00 90.94 151 ASP A N 1
ATOM 1113 C CA . ASP A 1 151 ? -11.105 0.109 -7.063 1.00 90.94 151 ASP A CA 1
ATOM 1114 C C . ASP A 1 151 ? -9.658 0.542 -6.792 1.00 90.94 151 ASP A C 1
ATOM 1116 O O . ASP A 1 151 ? -9.196 1.584 -7.278 1.00 90.94 151 ASP A O 1
ATOM 1120 N N . ALA A 1 152 ? -8.900 -0.285 -6.067 1.00 91.38 152 ALA A N 1
ATOM 1121 C CA . ALA A 1 152 ? -7.473 -0.078 -5.837 1.00 91.38 152 ALA A CA 1
ATOM 1122 C C . ALA A 1 152 ? -6.678 -0.114 -7.154 1.00 91.38 152 ALA A C 1
ATOM 1124 O O . ALA A 1 152 ? -5.770 0.699 -7.360 1.00 91.38 152 ALA A O 1
ATOM 1125 N N . ALA A 1 153 ? -7.033 -1.029 -8.063 1.00 90.44 153 ALA A N 1
ATOM 1126 C CA . ALA A 1 153 ? -6.430 -1.126 -9.387 1.00 90.44 153 ALA A CA 1
ATOM 1127 C C . ALA A 1 153 ? -6.811 0.056 -10.293 1.00 90.44 153 ALA A C 1
ATOM 1129 O O . ALA A 1 153 ? -5.935 0.557 -11.000 1.00 90.44 153 ALA A O 1
ATOM 1130 N N . SER A 1 154 ? -8.059 0.536 -10.245 1.00 89.75 154 SER A N 1
ATOM 1131 C CA . SER A 1 154 ? -8.474 1.753 -10.963 1.00 89.75 154 SER A CA 1
ATOM 1132 C C . SER A 1 154 ? -7.681 2.961 -10.480 1.00 89.75 154 SER A C 1
ATOM 1134 O O . SER A 1 154 ? -7.060 3.660 -11.276 1.00 89.75 154 SER A O 1
ATOM 1136 N N . THR A 1 155 ? -7.590 3.131 -9.159 1.00 87.88 155 THR A N 1
ATOM 1137 C CA . THR A 1 155 ? -6.824 4.218 -8.536 1.00 87.88 155 THR A CA 1
ATOM 1138 C C . THR A 1 155 ? -5.348 4.176 -8.932 1.00 87.88 155 THR A C 1
ATOM 1140 O O . THR A 1 155 ? -4.732 5.215 -9.172 1.00 87.88 155 THR A O 1
ATOM 1143 N N . TRP A 1 156 ? -4.773 2.973 -9.033 1.00 88.50 156 TRP A N 1
ATOM 1144 C CA . TRP A 1 156 ? -3.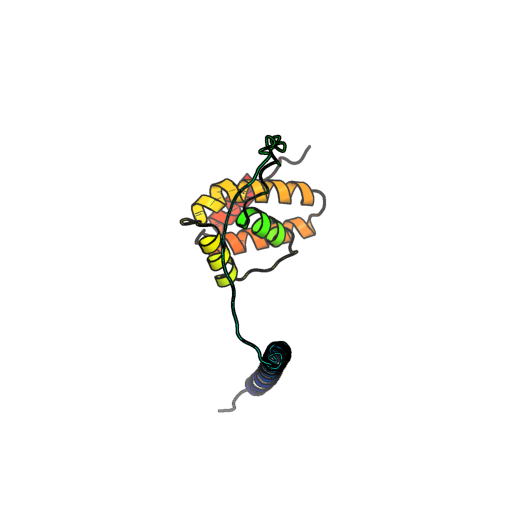437 2.812 -9.589 1.00 88.50 156 TRP A CA 1
ATOM 1145 C C . TRP A 1 156 ? -3.395 3.310 -11.035 1.00 88.50 156 TRP A C 1
ATOM 1147 O O . TRP A 1 156 ? -2.600 4.190 -11.327 1.00 88.50 156 TRP A O 1
ATOM 1157 N N . ASN A 1 157 ? -4.247 2.824 -11.933 1.00 87.00 157 ASN A N 1
ATOM 1158 C CA . ASN A 1 157 ? -4.201 3.215 -13.347 1.00 87.00 157 ASN A CA 1
ATOM 1159 C C . ASN A 1 157 ? -4.413 4.729 -13.555 1.00 87.00 157 ASN A C 1
ATOM 1161 O O . ASN A 1 157 ? -3.715 5.338 -14.354 1.00 87.00 157 ASN A O 1
ATOM 1165 N N . GLU A 1 158 ? -5.297 5.364 -12.784 1.00 82.81 158 GLU A N 1
ATOM 1166 C CA . GLU A 1 158 ? -5.527 6.820 -12.823 1.00 82.81 158 GLU A CA 1
ATOM 1167 C C . GLU A 1 158 ? -4.301 7.645 -12.406 1.00 82.81 158 GLU A C 1
ATOM 1169 O O . GLU A 1 158 ? -4.135 8.779 -12.843 1.00 82.81 158 GLU A O 1
ATOM 1174 N N . SER A 1 159 ? -3.434 7.089 -11.557 1.00 73.00 159 SER A N 1
ATOM 1175 C CA . SER A 1 159 ? -2.197 7.750 -11.113 1.00 73.00 159 SER A CA 1
ATOM 1176 C C . SER A 1 159 ? -1.039 7.613 -12.112 1.00 73.00 159 SER A C 1
ATOM 1178 O O . SER A 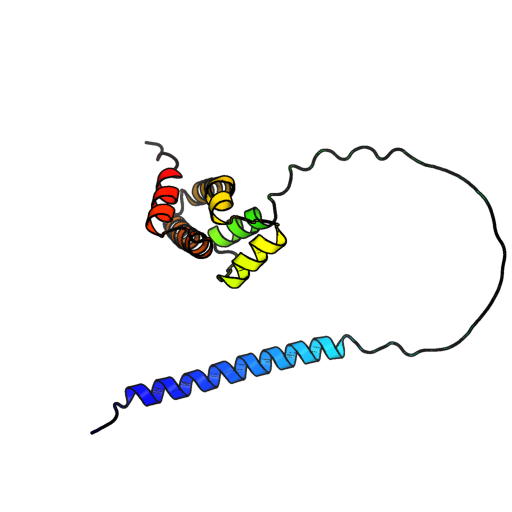1 159 ? 0.112 7.904 -11.778 1.00 73.00 159 SER A O 1
ATOM 1180 N N . GLU A 1 160 ? -1.306 7.095 -13.313 1.00 68.62 160 GLU A N 1
ATOM 1181 C CA . GLU A 1 160 ? -0.298 6.906 -14.347 1.00 68.62 160 GLU A CA 1
ATOM 1182 C C . GLU A 1 160 ? 0.118 8.259 -14.921 1.00 68.62 160 GLU A C 1
ATOM 1184 O O . GLU A 1 160 ? -0.669 8.985 -15.520 1.00 68.62 160 GLU A O 1
ATOM 1189 N N . VAL A 1 161 ? 1.384 8.615 -14.695 1.00 57.25 161 VAL A N 1
ATOM 1190 C CA . VAL A 1 161 ? 2.012 9.741 -15.386 1.00 57.25 161 VAL A CA 1
ATOM 1191 C C . VAL A 1 161 ? 2.035 9.366 -16.870 1.00 57.25 161 VAL A C 1
ATOM 1193 O O . VAL A 1 161 ? 2.539 8.281 -17.177 1.00 57.25 161 VAL A O 1
ATOM 1196 N N . PRO A 1 162 ? 1.487 10.193 -17.784 1.00 48.06 162 PRO A N 1
ATOM 1197 C CA . PRO A 1 162 ? 1.489 9.872 -19.203 1.00 48.06 162 PRO A CA 1
ATOM 1198 C C . PRO A 1 162 ? 2.923 9.577 -19.631 1.00 48.06 162 PRO A C 1
ATOM 1200 O O . PRO A 1 162 ? 3.831 10.373 -19.374 1.00 48.06 162 PRO A O 1
ATOM 1203 N N . ALA A 1 163 ? 3.123 8.403 -20.228 1.00 47.28 163 ALA A N 1
ATOM 1204 C CA . ALA A 1 163 ? 4.395 8.045 -20.825 1.00 47.28 163 ALA A CA 1
ATOM 1205 C C . ALA A 1 163 ? 4.764 9.155 -21.815 1.00 47.28 163 ALA A C 1
ATOM 1207 O O . ALA A 1 163 ? 3.981 9.471 -22.712 1.00 47.28 163 ALA A O 1
ATOM 1208 N N . VAL A 1 164 ? 5.914 9.792 -21.600 1.00 45.06 164 VAL A N 1
ATOM 1209 C CA . VAL A 1 164 ? 6.465 10.749 -22.558 1.00 45.06 164 VAL A CA 1
ATOM 1210 C C . VAL A 1 164 ? 6.689 9.971 -23.854 1.00 45.06 164 VAL A C 1
ATOM 1212 O O . VAL A 1 164 ? 7.456 9.008 -23.862 1.00 45.06 164 VAL A O 1
ATOM 1215 N N . ALA A 1 165 ? 5.917 10.335 -24.879 1.00 35.59 165 ALA A N 1
ATOM 1216 C CA . ALA A 1 165 ? 5.991 9.804 -26.235 1.00 35.59 165 ALA A CA 1
ATOM 1217 C C . ALA A 1 165 ? 7.249 10.290 -26.962 1.00 35.59 165 ALA A C 1
ATOM 1219 O O . ALA A 1 165 ? 7.700 11.422 -26.661 1.00 35.59 165 ALA A O 1
#

Sequence (165 aa):
MAIPRRLIIIAASAAIAGAALYMQNRMRARKDAAAKKPAPTGAGEPPKADAPAGSSTAAPTTSAPAEAAAPGGAARELSLFLAGESWHDEIGWQGIWEREGIESPESWLKSKGKEVLAAERKKLAEHPALLAGCRRRWIVVCRYAGIDVTDAASTWNESEVPAVA

Radius of gyration: 27.35 Å; chains: 1; bounding box: 34×86×82 Å

Secondary structure (DSSP, 8-state):
-PPPTHHHHHHHHHHHHHHHHHHHHHHHHHHHHHT-PPPPP--------------------PPPP----PPPHHHHHHHHHHHTS----HHHHHHHHHHTT-S-HHHHIIIIIHHHHHHHHHHTTT-HHHHHHHHHHHHHHHHHTT--HHHHHHHHHHT-PPP--

pLDDT: mean 71.24, std 24.09, range [30.36, 97.06]